Protein AF-A0A0Q5V2E6-F1 (afdb_monomer_lite)

Sequence (110 aa):
MKKNAFAVILLLVSITSFAQKLPADKIVGVWQCEDYKIEVFKSGNTYSAKLLWSKDMFETDGKTPKRDSKNPDSKMKNRPVQGITHITGLVYEDGVYVDGKLYSIQDGNT

Radius of gyration: 23.1 Å; chains: 1; bounding box: 49×22×77 Å

pLDDT: mean 87.88, std 13.9, range [50.41, 98.5]

Foldseek 3Di:
DVVVVVVVVVVVVVPPPPPPQPPPCPQAAWDDDPAFIWGWDDDDQAIWIWTQDGPPQADPVVPHGDFLCQAPDPVRRGDGSHGDGQWDGFHDDPNDTDPIHGQDSVHNHD

Secondary structure (DSSP, 8-state):
-HHHHHHHHHHHHTT-----PPPGGGG-EEEE-SSEEEEEEEETTEEEEEEEEETTSB-TTSSSBPB-TT-SSTTTTTSBSTT-EEEEEEEEETTEEES-EE--TTT---

Structure (mmCIF, N/CA/C/O backbone):
data_AF-A0A0Q5V2E6-F1
#
_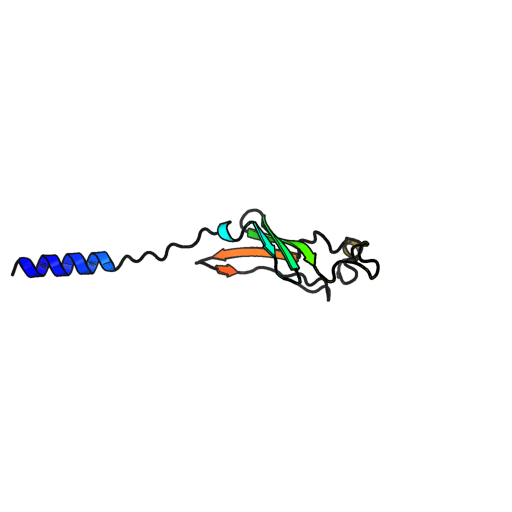entry.id   AF-A0A0Q5V2E6-F1
#
loop_
_atom_site.group_PDB
_atom_site.id
_atom_site.type_symbol
_atom_site.label_atom_id
_atom_site.label_alt_id
_atom_site.label_comp_id
_atom_site.label_asym_id
_atom_site.label_entity_id
_atom_site.label_seq_id
_atom_site.pdbx_PDB_ins_code
_atom_site.Cartn_x
_atom_site.Cartn_y
_atom_site.Cartn_z
_atom_site.occupancy
_atom_site.B_iso_or_equiv
_atom_site.auth_seq_id
_atom_site.auth_comp_id
_atom_site.auth_asym_id
_atom_site.auth_atom_id
_atom_site.pdbx_PDB_model_num
ATOM 1 N N . MET A 1 1 ? -28.034 -12.508 57.341 1.00 50.41 1 MET A N 1
ATOM 2 C CA . MET A 1 1 ? -28.663 -12.353 56.006 1.00 50.41 1 MET A CA 1
ATOM 3 C C . MET A 1 1 ? -28.166 -11.130 55.221 1.00 50.41 1 MET A C 1
ATOM 5 O O . MET A 1 1 ? -28.02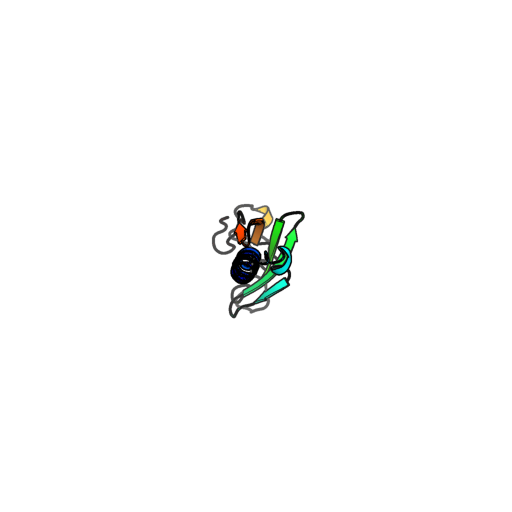9 -11.242 54.016 1.00 50.41 1 MET A O 1
ATOM 9 N N . LYS A 1 2 ? -27.821 -9.992 55.856 1.00 52.06 2 LYS A N 1
ATOM 10 C CA . LYS A 1 2 ? -27.374 -8.765 55.150 1.00 52.06 2 LYS A CA 1
ATOM 11 C C . LYS A 1 2 ? -25.965 -8.829 54.519 1.00 52.06 2 LYS A C 1
ATOM 13 O O . LYS A 1 2 ? -25.725 -8.164 53.522 1.00 52.06 2 LYS A O 1
ATOM 18 N N . LYS A 1 3 ? -25.051 -9.652 55.055 1.00 53.16 3 LYS A N 1
ATOM 19 C CA . LYS A 1 3 ? -23.667 -9.798 54.545 1.00 53.16 3 LYS A CA 1
ATOM 20 C C . LYS A 1 3 ? -23.593 -10.475 53.166 1.00 53.16 3 LYS A C 1
ATOM 22 O O . LYS A 1 3 ? -22.698 -10.177 52.388 1.00 53.16 3 LYS A O 1
ATOM 27 N N . ASN A 1 4 ? -24.572 -11.323 52.842 1.00 56.53 4 ASN A N 1
ATOM 28 C CA . ASN A 1 4 ? -24.595 -12.084 51.589 1.00 56.53 4 ASN A CA 1
ATOM 29 C C . ASN A 1 4 ? -25.075 -11.225 50.406 1.00 56.53 4 ASN A C 1
ATOM 31 O O 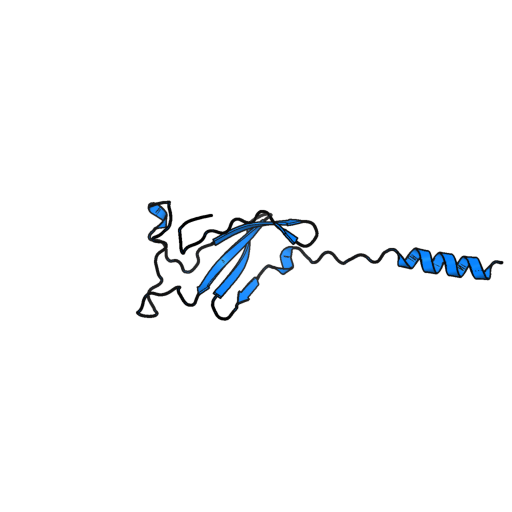. ASN A 1 4 ? -24.677 -11.472 49.275 1.00 56.53 4 ASN A O 1
ATOM 35 N N . ALA A 1 5 ? -25.876 -10.183 50.666 1.00 60.66 5 ALA A N 1
ATOM 36 C CA . ALA A 1 5 ? -26.340 -9.255 49.633 1.00 60.66 5 ALA A CA 1
ATOM 37 C C . ALA A 1 5 ? -25.187 -8.429 49.032 1.00 60.66 5 ALA A C 1
ATOM 39 O O . ALA A 1 5 ? -25.191 -8.132 47.842 1.00 60.66 5 ALA A O 1
ATOM 40 N N . PHE A 1 6 ? -24.166 -8.117 49.837 1.00 61.81 6 PHE A N 1
ATOM 41 C CA . PHE A 1 6 ? -23.006 -7.342 49.394 1.00 61.81 6 PHE A CA 1
ATOM 42 C C . PHE A 1 6 ? -22.118 -8.128 48.414 1.00 61.81 6 PHE A C 1
ATOM 44 O O . PHE A 1 6 ? -21.611 -7.566 47.448 1.00 61.81 6 PHE A O 1
ATOM 51 N N . ALA A 1 7 ? -21.991 -9.444 48.616 1.00 62.62 7 ALA A N 1
ATOM 52 C CA . ALA A 1 7 ? -21.230 -10.326 47.729 1.00 62.62 7 ALA A CA 1
ATOM 53 C C . ALA A 1 7 ? -21.895 -10.492 46.349 1.00 62.62 7 ALA A C 1
ATOM 55 O O . ALA A 1 7 ? -21.204 -10.542 45.336 1.00 62.62 7 ALA A O 1
ATOM 56 N N . VAL A 1 8 ? -23.232 -10.518 46.298 1.00 65.06 8 VAL A N 1
ATOM 57 C CA . VAL A 1 8 ? -23.995 -10.615 45.039 1.00 65.06 8 VAL A CA 1
ATOM 58 C C . VAL A 1 8 ? -23.874 -9.329 44.212 1.00 65.06 8 VAL A C 1
ATOM 60 O O . VAL A 1 8 ? -23.719 -9.395 42.996 1.00 65.06 8 VAL A O 1
ATOM 63 N N . ILE A 1 9 ? -23.867 -8.162 44.865 1.00 65.19 9 ILE A N 1
ATOM 64 C CA . ILE A 1 9 ? -23.678 -6.862 44.199 1.00 65.19 9 ILE A CA 1
ATOM 65 C C . ILE A 1 9 ? -22.262 -6.740 43.614 1.00 65.19 9 ILE A C 1
ATOM 67 O O . ILE A 1 9 ? -22.110 -6.266 42.492 1.00 65.19 9 ILE A O 1
ATOM 71 N N . LEU A 1 10 ? -21.233 -7.220 44.322 1.00 64.31 10 LEU A N 1
ATOM 72 C CA . LEU A 1 10 ? -19.851 -7.198 43.826 1.00 64.31 10 LEU A CA 1
ATOM 73 C C . LEU A 1 10 ? -19.651 -8.115 42.601 1.00 64.31 10 LEU A C 1
ATOM 75 O O . LEU A 1 10 ? -18.910 -7.768 41.680 1.00 64.31 10 LEU A O 1
ATOM 79 N N . LEU A 1 11 ? -20.352 -9.256 42.550 1.00 62.81 11 LEU A N 1
ATOM 80 C CA . LEU A 1 11 ? -20.319 -10.168 41.400 1.00 62.81 11 LEU A CA 1
ATOM 81 C C . LEU A 1 11 ? -20.993 -9.569 40.151 1.00 62.81 11 LEU A C 1
ATOM 83 O O . LEU A 1 11 ? -20.506 -9.761 39.040 1.00 62.81 11 LEU A O 1
ATOM 87 N N . LEU A 1 12 ? -22.079 -8.806 40.323 1.00 61.00 12 LEU A N 1
ATOM 88 C CA . LEU A 1 12 ? -22.824 -8.182 39.219 1.00 61.00 12 LEU A CA 1
ATOM 89 C C . LEU A 1 12 ? -22.045 -7.053 38.521 1.00 61.00 12 LEU A C 1
ATOM 91 O O . LEU A 1 12 ? -22.223 -6.840 37.325 1.00 61.00 12 LEU A O 1
ATOM 95 N N . VAL A 1 13 ? -21.137 -6.374 39.230 1.00 60.59 13 VAL A N 1
ATOM 96 C CA . VAL A 1 13 ? -20.258 -5.332 38.655 1.00 60.59 13 VAL A CA 1
ATOM 97 C C . VAL A 1 13 ? -19.128 -5.934 37.802 1.00 60.59 13 VAL A C 1
ATOM 99 O O . VAL A 1 13 ? -18.557 -5.258 36.952 1.00 60.59 13 VAL A O 1
ATOM 102 N N . SER A 1 14 ? -18.838 -7.230 37.954 1.00 59.88 14 SER A N 1
ATOM 103 C CA . SER A 1 14 ? -17.756 -7.916 37.226 1.00 59.88 14 SER A CA 1
ATOM 104 C C . SER A 1 14 ? -18.104 -8.236 35.761 1.00 59.88 14 SER A C 1
ATOM 106 O O . SER A 1 14 ? -17.225 -8.590 34.977 1.00 59.88 14 SER A O 1
ATOM 108 N N . ILE A 1 15 ? -19.381 -8.121 35.376 1.00 59.59 15 ILE A N 1
ATOM 109 C CA . ILE A 1 15 ? -19.888 -8.563 34.063 1.00 59.59 15 ILE A CA 1
ATOM 110 C C . ILE A 1 15 ? -19.592 -7.528 32.960 1.00 59.59 15 ILE A C 1
ATOM 112 O O . ILE A 1 15 ? -19.638 -7.845 31.775 1.00 59.59 15 ILE A O 1
ATOM 116 N N . THR A 1 16 ? -19.188 -6.305 33.307 1.00 58.09 16 THR A N 1
ATOM 117 C CA . THR A 1 16 ? -18.799 -5.289 32.319 1.00 58.09 16 THR A CA 1
ATOM 118 C C . THR A 1 16 ? -17.302 -5.335 32.025 1.00 58.09 16 THR A C 1
ATOM 120 O O . THR A 1 16 ? -16.590 -4.341 32.166 1.00 58.09 16 THR A O 1
ATOM 123 N N . SER A 1 17 ? -16.800 -6.496 31.607 1.00 58.16 17 SER A N 1
ATOM 124 C CA . SER A 1 17 ? -15.525 -6.545 30.888 1.00 58.16 17 SER A CA 1
ATOM 125 C C . SER A 1 17 ? -15.760 -5.993 29.485 1.00 58.16 17 SER A C 1
ATOM 127 O O . SER A 1 17 ? -16.044 -6.725 28.542 1.00 58.16 17 SER A O 1
ATOM 129 N N . PHE A 1 18 ? -15.699 -4.667 29.356 1.00 61.22 18 PHE A N 1
ATOM 130 C CA . PHE A 1 18 ? -15.626 -4.011 28.060 1.00 61.22 18 PHE A CA 1
ATOM 131 C C . PHE A 1 18 ? -14.315 -4.444 27.406 1.00 61.22 18 PHE A C 1
ATOM 133 O O . PHE A 1 18 ? -13.243 -3.963 27.774 1.00 61.22 18 PHE A O 1
ATOM 140 N N . ALA A 1 19 ? -14.386 -5.357 26.437 1.00 63.56 19 ALA A N 1
ATOM 141 C CA . ALA A 1 19 ? -13.313 -5.495 25.468 1.00 63.56 19 ALA A CA 1
ATOM 142 C C . ALA A 1 19 ? -13.127 -4.108 24.842 1.00 63.56 19 ALA A C 1
ATOM 144 O O . ALA A 1 19 ? -14.022 -3.607 24.158 1.00 63.56 19 ALA A O 1
ATOM 145 N N . GLN A 1 20 ? -12.021 -3.436 25.162 1.00 65.44 20 GLN A N 1
ATOM 146 C CA . GLN A 1 20 ? -11.714 -2.135 24.586 1.00 65.44 20 GLN A CA 1
ATOM 147 C C . GLN A 1 20 ? -11.596 -2.346 23.078 1.00 65.44 20 GLN A C 1
ATOM 149 O O . GLN A 1 20 ? -10.610 -2.923 22.615 1.00 65.44 20 GLN A O 1
ATOM 154 N N . LYS A 1 21 ? -12.624 -1.938 22.316 1.00 65.31 21 LYS A N 1
ATOM 155 C CA . LYS A 1 21 ? -12.548 -1.923 20.854 1.00 65.31 21 LYS A CA 1
ATOM 156 C C . LYS A 1 21 ? -11.288 -1.134 20.512 1.00 65.31 21 LYS A C 1
ATOM 158 O O . LYS A 1 21 ? -11.138 0.012 20.941 1.00 65.31 21 LYS A O 1
ATOM 163 N N . LEU A 1 22 ? -10.345 -1.786 19.834 1.00 71.19 22 LEU A N 1
ATOM 164 C CA . LEU A 1 22 ? -9.115 -1.126 19.424 1.00 71.19 22 LEU A CA 1
ATOM 165 C C . LEU A 1 22 ? -9.491 0.096 18.568 1.00 71.19 22 LEU A C 1
ATOM 167 O O . LEU A 1 22 ? -10.449 0.028 17.801 1.00 71.19 22 LEU A O 1
ATOM 171 N N . PRO A 1 23 ? -8.793 1.233 18.685 1.00 86.19 23 PRO A N 1
ATOM 172 C CA . PRO A 1 23 ? -9.074 2.365 17.814 1.00 86.19 23 PRO A CA 1
ATOM 173 C C . PRO A 1 23 ? -8.894 1.960 16.345 1.00 86.19 23 PRO A C 1
ATOM 175 O O . PRO A 1 23 ? -7.854 1.406 15.990 1.00 86.19 23 PRO A O 1
ATOM 178 N N . ALA A 1 24 ? -9.875 2.271 15.494 1.00 89.81 24 ALA A N 1
ATOM 179 C CA . ALA A 1 24 ? -9.844 1.969 14.059 1.00 89.81 24 ALA A CA 1
ATOM 180 C C . ALA A 1 24 ? -8.577 2.508 13.368 1.00 89.81 24 ALA A C 1
ATOM 182 O O . ALA A 1 24 ? -8.015 1.884 12.474 1.00 89.81 24 ALA A O 1
ATOM 183 N N . ASP A 1 25 ? -8.070 3.651 13.832 1.00 95.31 25 ASP A N 1
ATOM 184 C CA . ASP A 1 25 ? -6.884 4.292 13.265 1.00 95.31 25 ASP A CA 1
ATOM 185 C C . ASP A 1 25 ? -5.562 3.625 13.701 1.00 95.31 25 ASP A C 1
ATOM 187 O O . ASP A 1 25 ? -4.498 4.026 13.243 1.00 95.31 25 ASP A O 1
ATOM 191 N N . LYS A 1 26 ? -5.592 2.569 14.530 1.00 92.69 26 LYS A N 1
ATOM 192 C CA . LYS A 1 26 ? -4.379 1.865 14.988 1.00 92.69 26 LYS A CA 1
ATOM 193 C C . LYS A 1 26 ? -3.595 1.195 13.851 1.00 92.69 26 LYS A C 1
ATOM 195 O O . LYS A 1 26 ? -2.396 0.983 13.999 1.00 92.69 26 LYS A O 1
ATOM 200 N N . ILE A 1 27 ? -4.243 0.860 12.731 1.00 95.19 27 ILE A N 1
ATOM 201 C CA . ILE A 1 27 ? -3.561 0.301 11.552 1.00 95.19 27 ILE A CA 1
ATOM 202 C C . ILE A 1 27 ? -2.775 1.355 10.757 1.00 95.19 27 ILE A C 1
ATOM 204 O O . ILE A 1 27 ? -1.917 0.991 9.958 1.00 95.19 27 ILE A O 1
ATOM 208 N N . VAL A 1 28 ? -3.055 2.650 10.947 1.00 97.75 28 VAL A N 1
ATOM 209 C CA . VAL A 1 28 ? -2.412 3.729 10.186 1.00 97.75 28 VAL A CA 1
ATOM 210 C C . VAL A 1 28 ? -0.931 3.801 10.541 1.00 97.75 28 VAL A C 1
ATOM 212 O O . VAL A 1 28 ? -0.560 3.875 11.711 1.00 97.75 28 VAL A O 1
ATOM 215 N N . GLY A 1 29 ? -0.081 3.811 9.519 1.00 98.12 29 GLY A N 1
ATOM 216 C CA . GLY A 1 29 ? 1.364 3.865 9.687 1.00 98.12 29 GLY A CA 1
ATOM 217 C C . GLY A 1 29 ? 2.114 3.025 8.665 1.00 98.12 29 GLY A C 1
ATOM 218 O O . GLY A 1 29 ? 1.551 2.505 7.701 1.00 98.12 29 GLY A O 1
ATOM 219 N N . VAL A 1 30 ? 3.420 2.912 8.884 1.00 98.44 30 VAL A N 1
ATOM 220 C CA . VAL A 1 30 ? 4.318 2.139 8.028 1.00 98.44 30 VAL A CA 1
ATOM 221 C C . VAL A 1 30 ? 4.487 0.739 8.602 1.00 98.44 30 VAL A C 1
ATOM 223 O O . VAL A 1 30 ? 4.899 0.579 9.748 1.00 98.44 30 VAL A O 1
ATOM 226 N N . TRP A 1 31 ? 4.216 -0.261 7.771 1.00 97.81 31 TRP A N 1
ATOM 227 C CA . TRP A 1 31 ? 4.384 -1.675 8.082 1.00 97.81 31 TRP A CA 1
ATOM 228 C C . TRP A 1 31 ? 5.495 -2.250 7.214 1.00 97.81 31 TRP A C 1
ATOM 230 O O . TRP A 1 31 ? 5.586 -1.938 6.026 1.00 97.81 31 TRP A O 1
ATOM 240 N N . GLN A 1 32 ? 6.355 -3.073 7.807 1.00 97.50 32 GLN A N 1
ATOM 241 C CA . GLN A 1 32 ? 7.513 -3.635 7.123 1.00 97.50 32 GLN A CA 1
ATOM 242 C C . GLN A 1 32 ? 7.749 -5.084 7.555 1.00 97.50 32 GLN A C 1
ATOM 244 O O . GLN A 1 32 ? 7.709 -5.396 8.743 1.00 97.50 32 GLN A O 1
ATOM 249 N N . CYS A 1 33 ? 8.040 -5.939 6.581 1.00 96.06 33 CYS A N 1
ATOM 250 C CA . CYS A 1 33 ? 8.643 -7.255 6.760 1.00 96.06 33 CYS A CA 1
ATOM 251 C C . CYS A 1 33 ? 9.915 -7.350 5.896 1.00 96.06 33 CYS A C 1
ATOM 253 O O . CYS A 1 33 ? 10.380 -6.341 5.364 1.00 96.06 33 CYS A O 1
ATOM 255 N N . GLU A 1 34 ? 10.501 -8.541 5.773 1.00 96.06 34 GLU A N 1
ATOM 256 C CA . GLU A 1 34 ? 11.708 -8.757 4.962 1.00 96.06 34 GLU A CA 1
ATOM 257 C C . GLU A 1 34 ? 11.489 -8.426 3.477 1.00 96.06 34 GLU A C 1
ATOM 259 O O . GLU A 1 34 ? 12.350 -7.820 2.842 1.00 96.06 34 GLU A O 1
ATOM 264 N N . ASP A 1 35 ? 10.314 -8.760 2.941 1.00 93.56 35 ASP A N 1
ATOM 265 C CA . ASP A 1 35 ? 10.048 -8.669 1.504 1.00 93.56 35 ASP A CA 1
ATOM 266 C C . ASP A 1 35 ? 9.266 -7.416 1.091 1.00 93.56 35 ASP A C 1
ATOM 268 O O . ASP A 1 35 ? 9.273 -7.054 -0.089 1.00 93.56 35 ASP A O 1
ATOM 272 N N . TYR A 1 36 ? 8.592 -6.746 2.034 1.00 94.25 36 TYR A N 1
ATOM 273 C CA . TYR A 1 36 ? 7.658 -5.657 1.745 1.00 94.25 36 TYR A CA 1
ATOM 274 C C . TYR A 1 36 ? 7.704 -4.532 2.774 1.00 94.25 36 TYR A C 1
ATOM 276 O O . TYR A 1 36 ? 7.854 -4.747 3.976 1.00 94.25 36 TYR A O 1
ATOM 284 N N . LYS A 1 37 ? 7.463 -3.316 2.284 1.00 97.31 37 LYS A N 1
ATOM 285 C CA . LYS A 1 37 ? 7.183 -2.128 3.083 1.00 97.31 37 LYS A CA 1
ATOM 286 C C . LYS A 1 37 ? 5.971 -1.412 2.508 1.00 97.31 37 LYS A C 1
ATOM 288 O O . LYS A 1 37 ? 5.988 -1.015 1.342 1.00 97.31 37 LYS A O 1
ATOM 293 N N . ILE A 1 38 ? 4.948 -1.212 3.326 1.00 97.56 38 ILE A N 1
ATOM 294 C CA . ILE A 1 38 ? 3.719 -0.514 2.948 1.00 97.56 38 ILE A CA 1
ATOM 295 C C . ILE A 1 38 ? 3.432 0.625 3.921 1.00 97.56 38 ILE A C 1
ATOM 297 O O . ILE A 1 38 ? 3.880 0.614 5.065 1.00 97.56 38 ILE A O 1
ATOM 301 N N . GLU A 1 39 ? 2.657 1.600 3.474 1.00 98.50 39 GLU A N 1
ATOM 302 C CA . GLU A 1 39 ? 2.069 2.613 4.344 1.00 98.50 39 GLU A CA 1
ATOM 303 C C . GLU A 1 39 ? 0.556 2.512 4.254 1.00 98.50 39 GLU A C 1
ATOM 305 O O . GLU A 1 39 ? -0.005 2.663 3.168 1.00 98.50 39 GLU A O 1
ATOM 310 N N . VAL A 1 40 ? -0.082 2.260 5.393 1.00 98.50 40 VAL A N 1
ATOM 311 C CA . VAL A 1 40 ? -1.533 2.281 5.543 1.00 98.50 40 VAL A CA 1
ATOM 312 C C . VAL A 1 40 ? -1.952 3.685 5.956 1.00 98.50 40 VAL A C 1
ATOM 314 O O . VAL A 1 40 ? -1.421 4.243 6.917 1.00 98.50 40 VAL A O 1
ATOM 317 N N . PHE A 1 41 ? -2.913 4.253 5.238 1.00 98.31 41 PHE A N 1
ATOM 318 C CA . PHE A 1 41 ? -3.386 5.616 5.434 1.00 98.31 41 PHE A CA 1
ATOM 319 C C . PHE A 1 41 ? -4.908 5.702 5.313 1.00 98.31 41 PHE A C 1
ATOM 321 O O . PHE A 1 41 ? -5.567 4.872 4.679 1.00 98.31 41 PHE A O 1
ATOM 328 N N . LYS A 1 42 ? -5.473 6.742 5.927 1.00 97.56 42 LYS A N 1
ATOM 329 C CA . LYS A 1 42 ? -6.911 7.005 5.897 1.00 97.56 42 LYS A CA 1
ATOM 330 C C . LYS A 1 42 ? -7.321 7.560 4.534 1.00 97.56 42 LYS A C 1
ATOM 332 O O . LYS A 1 42 ? -6.708 8.491 4.022 1.00 97.56 42 LYS A O 1
ATOM 337 N N . SER A 1 43 ? -8.362 6.978 3.954 1.00 96.94 43 SER A N 1
ATOM 338 C CA . SER A 1 43 ? -8.942 7.327 2.655 1.00 96.94 43 SER A CA 1
ATOM 339 C C . SER A 1 43 ? -10.429 7.629 2.849 1.00 96.94 43 SER A C 1
ATOM 341 O O . SER A 1 43 ? -11.295 6.778 2.632 1.00 96.94 43 SER A O 1
ATOM 343 N N . GLY A 1 44 ? -10.729 8.831 3.349 1.00 95.38 44 GLY A N 1
ATOM 344 C CA . GLY A 1 44 ? -12.079 9.193 3.791 1.00 95.38 44 GLY A CA 1
ATOM 345 C C . GLY A 1 44 ? -12.518 8.350 4.993 1.00 95.38 44 GLY A C 1
ATOM 346 O O . GLY A 1 44 ? -11.885 8.401 6.046 1.00 95.38 44 GLY A O 1
ATOM 347 N N . ASN A 1 45 ? -13.578 7.557 4.814 1.00 94.62 45 ASN A N 1
ATOM 348 C CA . ASN A 1 45 ? -14.112 6.641 5.834 1.00 94.62 45 ASN A CA 1
ATOM 349 C C . ASN A 1 45 ? -13.509 5.226 5.769 1.00 94.62 45 ASN A C 1
ATOM 351 O O . ASN A 1 45 ? -13.909 4.357 6.535 1.00 94.62 45 ASN A O 1
ATOM 355 N N . THR A 1 46 ? -12.572 4.989 4.852 1.00 97.75 46 THR A N 1
ATOM 356 C CA . THR A 1 46 ? -11.911 3.690 4.657 1.00 97.75 46 THR A CA 1
ATOM 357 C C . THR A 1 46 ? -10.405 3.812 4.871 1.00 97.75 46 THR A C 1
ATOM 359 O O . THR A 1 46 ? -9.877 4.913 5.062 1.00 97.75 46 THR A O 1
ATOM 362 N N . TYR A 1 47 ? -9.699 2.689 4.801 1.00 98.31 47 TYR A N 1
ATOM 363 C CA . TYR A 1 47 ? -8.243 2.622 4.818 1.00 98.31 47 TYR A CA 1
ATOM 364 C C . TYR A 1 47 ? -7.720 2.067 3.490 1.00 98.31 47 TYR A C 1
ATOM 366 O O . TYR A 1 47 ? -8.334 1.205 2.857 1.00 98.31 47 TYR A O 1
ATOM 374 N N . SER A 1 48 ? -6.560 2.567 3.079 1.00 98.50 48 SER A N 1
ATOM 375 C CA . SER A 1 48 ? -5.838 2.105 1.893 1.00 98.50 48 SER A CA 1
ATOM 376 C C . SER A 1 48 ? -4.370 1.897 2.236 1.00 98.50 48 SER A C 1
ATOM 378 O O . SER A 1 48 ? -3.872 2.495 3.190 1.00 98.50 48 SER A O 1
ATOM 380 N N . ALA A 1 49 ? -3.662 1.084 1.453 1.00 98.06 49 ALA A N 1
ATOM 381 C CA . ALA A 1 49 ? -2.226 0.894 1.608 1.00 98.06 49 ALA A CA 1
ATOM 382 C C . ALA A 1 49 ? -1.477 1.130 0.299 1.00 98.06 49 ALA A C 1
ATOM 384 O O . ALA A 1 49 ? -1.873 0.625 -0.757 1.00 98.06 49 ALA A O 1
ATOM 385 N N . LYS A 1 50 ? -0.377 1.883 0.380 1.00 97.25 50 LYS A N 1
ATOM 386 C CA . LYS A 1 50 ? 0.566 2.079 -0.727 1.00 97.25 50 LYS A CA 1
ATOM 387 C C . LYS A 1 50 ? 1.836 1.270 -0.517 1.00 97.25 50 LYS A C 1
ATOM 389 O O . LYS A 1 50 ? 2.370 1.215 0.591 1.00 97.25 50 LYS A O 1
ATOM 394 N N . LEU A 1 51 ? 2.340 0.691 -1.599 1.00 96.19 51 LEU A N 1
ATOM 395 C CA . LEU A 1 51 ? 3.592 -0.047 -1.619 1.00 96.19 51 LEU A CA 1
ATOM 396 C C . LEU A 1 51 ? 4.776 0.928 -1.630 1.00 96.19 51 LEU A C 1
ATOM 398 O O . LEU A 1 51 ? 5.023 1.600 -2.627 1.00 96.19 51 LEU A O 1
ATOM 402 N N . LEU A 1 52 ? 5.522 1.007 -0.529 1.00 96.31 52 LEU A N 1
ATOM 403 C CA . LEU A 1 52 ? 6.712 1.856 -0.423 1.00 96.31 52 LEU A CA 1
ATOM 404 C C . LEU A 1 52 ? 7.959 1.178 -0.992 1.00 96.31 52 LEU A C 1
ATOM 406 O O . LEU A 1 52 ? 8.784 1.844 -1.615 1.00 96.31 52 LEU A O 1
ATOM 410 N N . TRP A 1 53 ? 8.103 -0.125 -0.748 1.00 95.25 53 TRP A N 1
ATOM 411 C CA . TRP A 1 53 ? 9.235 -0.930 -1.200 1.00 95.25 53 TRP A CA 1
ATOM 412 C C . TRP A 1 53 ? 8.860 -2.418 -1.249 1.00 95.25 53 TRP A C 1
ATOM 414 O O . TRP A 1 53 ? 8.054 -2.878 -0.439 1.00 95.25 53 TRP A O 1
ATOM 424 N N . SER A 1 54 ? 9.458 -3.171 -2.171 1.00 93.44 54 SER A N 1
ATOM 425 C CA . SER A 1 54 ? 9.497 -4.634 -2.118 1.00 93.44 54 SER A CA 1
ATOM 426 C C . SER A 1 54 ? 10.790 -5.163 -2.725 1.00 93.44 54 SER A C 1
ATOM 428 O O . SER A 1 54 ? 11.433 -4.484 -3.531 1.00 93.44 54 SER A O 1
ATOM 430 N N . LYS A 1 55 ? 11.147 -6.396 -2.369 1.00 91.50 55 LYS A N 1
ATOM 431 C CA . LYS A 1 55 ? 12.342 -7.079 -2.883 1.00 91.50 55 LYS A CA 1
ATOM 432 C C . LYS A 1 55 ? 12.364 -7.179 -4.412 1.00 91.50 55 LYS A C 1
ATOM 434 O O . LYS A 1 55 ? 13.413 -7.023 -5.026 1.00 91.50 55 LYS A O 1
ATOM 439 N N . ASP A 1 56 ? 11.190 -7.342 -5.019 1.00 87.88 56 ASP A N 1
ATOM 440 C CA . ASP A 1 56 ? 11.014 -7.470 -6.469 1.00 87.88 56 ASP A CA 1
ATOM 441 C C . ASP A 1 56 ? 10.613 -6.161 -7.163 1.00 87.88 56 ASP A C 1
ATOM 443 O O . ASP A 1 56 ? 10.179 -6.191 -8.315 1.00 87.88 56 ASP A O 1
ATOM 447 N N . MET A 1 57 ? 10.720 -5.011 -6.493 1.00 91.44 57 MET A N 1
ATOM 448 C CA . MET A 1 57 ? 10.243 -3.724 -7.016 1.00 91.44 57 MET A CA 1
ATOM 449 C C . MET A 1 57 ? 11.092 -3.160 -8.160 1.00 91.44 57 MET A C 1
ATOM 451 O O . MET A 1 57 ? 10.569 -2.409 -8.983 1.00 91.44 57 MET A O 1
ATOM 455 N N . PHE A 1 58 ? 12.382 -3.485 -8.205 1.00 93.44 58 PHE A N 1
ATOM 456 C CA . PHE A 1 58 ? 13.334 -2.917 -9.160 1.00 93.44 58 PHE A CA 1
ATOM 457 C C . PHE A 1 58 ? 13.708 -3.918 -10.252 1.00 93.44 58 PHE A C 1
ATOM 459 O O . PHE A 1 58 ? 13.639 -5.132 -10.049 1.00 93.44 58 PHE A O 1
ATOM 466 N N . GLU A 1 59 ? 14.095 -3.400 -11.415 1.00 94.00 59 GLU A N 1
ATOM 467 C CA . GLU A 1 59 ? 14.716 -4.171 -12.489 1.00 94.00 59 GLU A CA 1
ATOM 468 C C . GLU A 1 59 ? 16.038 -4.803 -12.018 1.00 94.00 59 GLU A C 1
ATOM 470 O O . GLU A 1 59 ? 16.524 -4.556 -10.912 1.00 94.00 59 GLU A O 1
ATOM 475 N N . THR A 1 60 ? 16.666 -5.613 -12.872 1.00 92.81 60 THR A N 1
ATOM 476 C CA . THR A 1 60 ? 17.932 -6.302 -12.554 1.00 92.81 60 THR A CA 1
ATOM 477 C C . THR A 1 60 ? 19.083 -5.359 -12.184 1.00 92.81 60 THR A C 1
ATOM 479 O O . THR A 1 60 ? 20.078 -5.803 -11.621 1.00 92.81 60 THR A O 1
ATOM 482 N N . ASP A 1 61 ? 18.965 -4.067 -12.502 1.00 92.69 61 ASP A N 1
ATOM 483 C CA . ASP A 1 61 ? 19.924 -3.024 -12.128 1.00 92.69 61 ASP A CA 1
ATOM 484 C C . ASP A 1 61 ? 19.808 -2.560 -10.661 1.00 92.69 61 ASP A C 1
ATOM 486 O O . ASP A 1 61 ? 20.662 -1.806 -10.186 1.00 92.69 61 ASP A O 1
ATOM 490 N N . GLY A 1 62 ? 18.757 -2.983 -9.948 1.00 90.19 62 GLY A N 1
ATOM 491 C CA . GLY A 1 62 ? 18.474 -2.614 -8.561 1.00 90.19 62 GLY A CA 1
ATOM 492 C C . GLY A 1 62 ? 18.108 -1.141 -8.345 1.00 90.19 62 GLY A C 1
ATOM 493 O O . GLY A 1 62 ? 18.088 -0.691 -7.200 1.00 90.19 62 GLY A O 1
ATOM 494 N N . LYS A 1 63 ? 17.858 -0.372 -9.413 1.00 90.69 63 LYS A N 1
ATOM 495 C CA . LYS A 1 63 ? 17.631 1.084 -9.357 1.00 90.69 63 LYS A CA 1
ATOM 496 C C . LYS A 1 63 ? 16.388 1.526 -10.108 1.00 90.69 63 LYS A C 1
ATOM 498 O O . LYS A 1 63 ? 15.697 2.431 -9.647 1.00 90.69 63 LYS A O 1
ATOM 503 N N . THR A 1 64 ? 16.106 0.920 -11.255 1.00 92.88 64 THR A N 1
ATOM 504 C CA . THR A 1 64 ? 14.961 1.277 -12.090 1.00 92.88 64 THR A CA 1
ATOM 505 C C . THR A 1 64 ? 13.712 0.602 -11.531 1.00 92.88 64 THR A C 1
ATOM 507 O O . THR A 1 64 ? 13.685 -0.625 -11.461 1.00 92.88 64 THR A O 1
ATOM 510 N N . PRO A 1 65 ? 12.671 1.340 -11.102 1.00 92.56 65 PRO A N 1
ATOM 511 C CA . PRO A 1 65 ? 11.435 0.714 -10.649 1.00 92.56 65 PRO A CA 1
ATOM 512 C C . PRO A 1 65 ? 10.764 -0.032 -11.803 1.00 92.56 65 PRO A C 1
ATOM 514 O O . PRO A 1 65 ? 10.601 0.527 -12.893 1.00 92.56 65 PRO A O 1
ATOM 517 N N . LYS A 1 66 ? 10.313 -1.261 -11.547 1.00 94.94 66 LYS A N 1
ATOM 518 C CA . LYS A 1 66 ? 9.482 -2.006 -12.493 1.00 94.94 66 LYS A CA 1
ATOM 519 C C . LYS A 1 66 ? 8.213 -1.224 -12.799 1.00 94.94 66 LYS A C 1
ATOM 521 O O . LYS A 1 66 ? 7.685 -0.485 -11.960 1.00 94.94 66 LYS A O 1
ATOM 526 N N . ARG A 1 67 ? 7.698 -1.419 -14.008 1.00 94.88 67 ARG A N 1
ATOM 52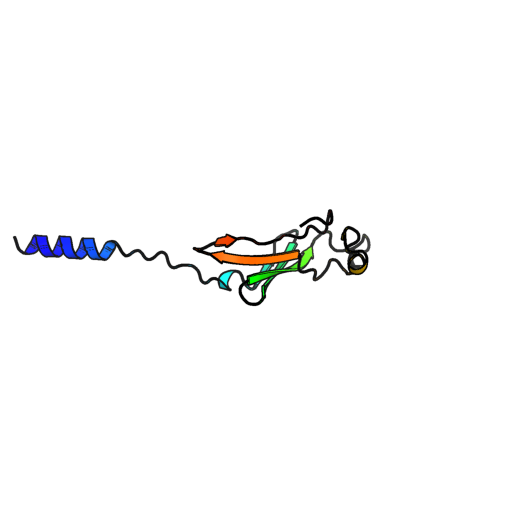7 C CA . ARG A 1 67 ? 6.405 -0.876 -14.438 1.00 94.88 67 ARG A CA 1
ATOM 528 C C . ARG A 1 67 ? 5.269 -1.832 -14.108 1.00 94.88 67 ARG A C 1
ATOM 530 O O . ARG A 1 67 ? 5.457 -3.047 -14.091 1.00 94.88 67 ARG A O 1
ATOM 537 N N . ASP A 1 68 ? 4.073 -1.281 -13.952 1.00 95.00 68 ASP A N 1
ATOM 538 C CA . ASP A 1 68 ? 2.824 -2.023 -13.755 1.00 95.00 68 ASP A CA 1
ATOM 539 C C . ASP A 1 68 ? 2.329 -2.714 -15.045 1.00 95.00 68 ASP A C 1
ATOM 541 O O . ASP A 1 68 ? 1.188 -2.574 -15.474 1.00 95.00 68 ASP A O 1
ATOM 545 N N . SER A 1 69 ? 3.214 -3.443 -15.724 1.00 94.62 69 SER A N 1
ATOM 546 C CA . SER A 1 69 ? 3.001 -3.973 -17.078 1.00 94.62 69 SER A CA 1
ATOM 547 C C . SER A 1 69 ? 1.806 -4.929 -17.211 1.00 94.62 69 SER A C 1
ATOM 549 O O . SER A 1 69 ? 1.280 -5.107 -18.315 1.00 94.62 69 SER A O 1
ATOM 551 N N . LYS A 1 70 ? 1.371 -5.528 -16.096 1.00 94.75 70 LYS A N 1
ATOM 552 C CA . LYS A 1 70 ? 0.241 -6.461 -16.008 1.00 94.75 70 LYS A CA 1
ATOM 553 C C . LYS A 1 70 ? -1.104 -5.775 -15.791 1.00 94.75 70 LYS A C 1
ATOM 555 O O . LYS A 1 70 ? -2.123 -6.450 -15.870 1.00 94.75 70 LYS A O 1
ATOM 560 N N . ASN A 1 71 ? -1.128 -4.455 -15.598 1.00 95.94 71 ASN A N 1
ATOM 561 C CA . ASN A 1 71 ? -2.372 -3.734 -15.377 1.00 95.94 71 ASN A CA 1
ATOM 562 C C . ASN A 1 71 ? -3.349 -3.922 -16.555 1.00 95.94 71 ASN A C 1
ATOM 564 O O . ASN A 1 71 ? -2.947 -3.717 -17.706 1.00 95.94 71 ASN A O 1
ATOM 568 N N . PRO A 1 72 ? -4.621 -4.280 -16.318 1.00 95.06 72 PRO A N 1
ATOM 569 C CA . PRO A 1 72 ? -5.607 -4.406 -17.388 1.00 95.06 72 PRO A CA 1
ATOM 570 C C . PRO A 1 72 ? -5.894 -3.067 -18.087 1.00 95.06 72 PRO A C 1
ATOM 572 O O . PRO A 1 72 ? -6.163 -3.054 -19.290 1.00 95.06 72 PRO A O 1
ATOM 575 N N . ASP A 1 73 ? -5.774 -1.937 -17.382 1.00 94.88 73 ASP A N 1
ATOM 576 C CA . ASP A 1 73 ? -5.879 -0.604 -17.975 1.00 94.88 73 ASP A CA 1
ATOM 577 C C . ASP A 1 73 ? -4.566 -0.220 -18.676 1.00 94.88 73 ASP A C 1
ATOM 579 O O . ASP A 1 73 ? -3.520 -0.007 -18.054 1.00 94.88 73 ASP A O 1
ATOM 583 N N . SER A 1 74 ? -4.630 -0.069 -20.001 1.00 94.25 74 SER A N 1
ATOM 584 C CA . SER A 1 74 ? -3.492 0.309 -20.842 1.00 94.25 74 SER A CA 1
ATOM 585 C C . S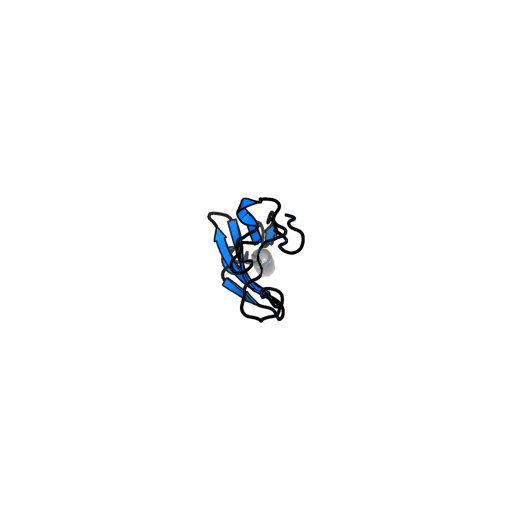ER A 1 74 ? -2.852 1.640 -20.444 1.00 94.25 74 SER A C 1
ATOM 587 O O . SER A 1 74 ? -1.643 1.804 -20.619 1.00 94.25 74 SER A O 1
ATOM 589 N N . LYS A 1 75 ? -3.619 2.571 -19.865 1.00 95.19 75 LYS A N 1
ATOM 590 C CA . LYS A 1 75 ? -3.110 3.866 -19.393 1.00 95.19 75 LYS A CA 1
ATOM 591 C C . LYS A 1 75 ? -2.274 3.724 -18.126 1.00 95.19 75 LYS A C 1
ATOM 593 O O . LYS A 1 75 ? -1.379 4.533 -17.892 1.00 95.19 75 LYS A O 1
ATOM 598 N N . MET A 1 76 ? -2.541 2.696 -17.324 1.00 94.19 76 MET A N 1
ATOM 599 C CA . MET A 1 76 ? -1.855 2.452 -16.056 1.00 94.19 76 MET A CA 1
ATOM 600 C C . MET A 1 76 ? -0.599 1.589 -16.217 1.00 94.19 76 MET A C 1
ATOM 602 O O . MET A 1 76 ? 0.277 1.656 -15.361 1.00 94.19 76 MET A O 1
ATOM 606 N N . LYS A 1 77 ? -0.438 0.865 -17.335 1.00 95.12 77 LYS A N 1
ATOM 607 C CA . LYS A 1 77 ? 0.692 -0.061 -17.567 1.00 95.12 77 LYS A CA 1
ATOM 608 C C . LYS A 1 77 ? 2.092 0.544 -17.443 1.00 95.12 77 LYS A C 1
ATOM 610 O O . LYS A 1 77 ? 3.058 -0.177 -17.210 1.00 95.12 77 LYS A O 1
ATOM 615 N N . ASN A 1 78 ? 2.221 1.856 -17.639 1.00 93.50 78 ASN A N 1
ATOM 616 C CA . ASN A 1 78 ? 3.512 2.549 -17.630 1.00 93.50 78 ASN A CA 1
ATOM 617 C C . ASN A 1 78 ? 3.868 3.195 -16.288 1.00 93.50 78 ASN A C 1
ATOM 619 O O . ASN A 1 78 ? 4.966 3.739 -16.163 1.00 93.50 78 ASN A O 1
ATOM 623 N N . ARG A 1 79 ? 2.973 3.156 -15.295 1.00 94.50 79 ARG A N 1
ATOM 624 C CA . ARG A 1 79 ? 3.269 3.715 -13.973 1.00 94.50 79 ARG A CA 1
ATOM 625 C C . ARG A 1 79 ? 4.294 2.838 -13.237 1.00 94.50 79 ARG A C 1
ATOM 627 O O . ARG A 1 79 ? 4.305 1.620 -13.448 1.00 94.50 79 ARG A O 1
ATOM 634 N N . PRO A 1 80 ? 5.149 3.423 -12.385 1.00 94.31 80 PRO A N 1
ATOM 635 C CA . PRO A 1 80 ? 6.046 2.645 -11.541 1.00 94.31 80 PRO A CA 1
ATOM 636 C C . PRO A 1 80 ? 5.245 1.816 -10.532 1.00 94.31 80 PRO A C 1
ATOM 638 O O . PRO A 1 80 ? 4.214 2.261 -10.034 1.00 94.31 80 PRO A O 1
ATOM 641 N N . VAL A 1 81 ? 5.747 0.624 -10.208 1.00 93.56 81 VAL A N 1
ATOM 642 C CA . VAL A 1 81 ? 5.201 -0.232 -9.142 1.00 93.56 81 VAL A CA 1
ATOM 643 C C . VAL A 1 81 ? 5.374 0.412 -7.767 1.00 93.56 81 VAL A C 1
ATOM 645 O O . VAL A 1 81 ? 4.516 0.294 -6.889 1.00 93.56 81 VAL A O 1
ATOM 648 N N . GLN A 1 82 ? 6.478 1.133 -7.587 1.00 94.06 82 GLN A N 1
ATOM 649 C CA . GLN A 1 82 ? 6.726 1.917 -6.389 1.00 94.06 82 GLN A CA 1
ATOM 650 C C . GLN A 1 82 ? 5.651 2.993 -6.206 1.00 94.06 82 GLN A C 1
ATOM 652 O O . GLN A 1 82 ? 5.395 3.797 -7.099 1.00 94.06 82 GLN A O 1
ATOM 657 N N . GLY A 1 83 ? 5.051 3.027 -5.018 1.00 93.88 83 GLY A N 1
ATOM 658 C CA . GLY A 1 83 ? 4.029 3.997 -4.642 1.00 93.88 83 GLY A CA 1
ATOM 659 C C . GLY A 1 83 ? 2.605 3.613 -5.039 1.00 93.88 83 GLY A C 1
ATOM 660 O O . GLY A 1 83 ? 1.685 4.357 -4.701 1.00 93.88 83 GLY A O 1
ATOM 661 N N . ILE A 1 84 ? 2.384 2.471 -5.704 1.00 95.06 84 ILE A N 1
ATOM 662 C CA . ILE A 1 84 ? 1.028 2.023 -6.042 1.00 95.06 84 ILE A CA 1
ATOM 663 C C . ILE A 1 84 ? 0.217 1.803 -4.766 1.00 95.06 84 ILE A C 1
ATOM 665 O O . ILE A 1 84 ? 0.621 1.057 -3.872 1.00 95.06 84 ILE A O 1
ATOM 669 N N . THR A 1 85 ? -0.968 2.408 -4.715 1.00 96.56 85 THR A N 1
ATOM 670 C CA . THR A 1 85 ? -2.016 2.030 -3.767 1.00 96.56 85 THR A CA 1
ATOM 671 C C . THR A 1 85 ? -2.643 0.723 -4.233 1.00 96.56 85 THR A C 1
ATOM 673 O O . THR A 1 85 ? -3.456 0.716 -5.154 1.00 96.56 85 THR A O 1
ATOM 676 N N . HIS A 1 86 ? -2.206 -0.383 -3.635 1.00 94.75 86 HIS A N 1
ATOM 677 C CA . HIS A 1 86 ? -2.631 -1.729 -4.021 1.00 94.75 86 HIS A CA 1
ATOM 678 C C . HIS A 1 86 ? -3.673 -2.336 -3.082 1.00 94.75 86 HIS A C 1
ATOM 680 O O . HIS A 1 86 ? -4.284 -3.330 -3.435 1.00 94.75 86 HIS A O 1
ATOM 686 N N . ILE A 1 87 ? -3.922 -1.728 -1.920 1.00 97.31 87 ILE A N 1
ATOM 687 C CA . ILE A 1 87 ? -5.021 -2.100 -1.027 1.00 97.31 87 ILE A CA 1
ATOM 688 C C . ILE A 1 87 ? -5.924 -0.886 -0.902 1.00 97.31 87 ILE A C 1
ATOM 690 O O . ILE A 1 87 ? -5.434 0.208 -0.616 1.00 97.31 87 ILE A O 1
ATOM 694 N N . THR A 1 88 ? -7.221 -1.063 -1.118 1.00 97.94 88 THR A N 1
ATOM 695 C CA . THR A 1 88 ? -8.207 0.025 -1.064 1.00 97.94 88 THR A CA 1
ATOM 696 C C . THR A 1 88 ? -9.491 -0.433 -0.397 1.00 97.94 88 THR A C 1
ATOM 698 O O . THR A 1 88 ? -9.821 -1.614 -0.448 1.00 97.94 88 THR A O 1
ATOM 701 N N . GLY A 1 89 ? -10.234 0.502 0.195 1.00 97.56 89 GLY A N 1
ATOM 702 C CA . GLY A 1 89 ? -11.599 0.243 0.655 1.00 97.56 89 GLY A CA 1
ATOM 703 C C . GLY A 1 89 ? -11.707 -0.610 1.917 1.00 97.56 89 GLY A C 1
ATOM 704 O O . GLY A 1 89 ? -12.780 -1.135 2.172 1.00 97.56 89 GLY A O 1
ATOM 705 N N . LEU A 1 90 ? -10.639 -0.741 2.713 1.00 97.50 90 LEU A N 1
ATOM 706 C CA . LEU A 1 90 ? -10.730 -1.435 3.998 1.00 97.50 90 LEU A CA 1
ATOM 707 C C . LEU A 1 90 ? -11.672 -0.669 4.935 1.00 97.50 90 LEU A C 1
ATOM 709 O O . LEU A 1 90 ? -11.430 0.506 5.230 1.00 97.50 90 LEU A O 1
ATOM 713 N N . VAL A 1 91 ? -12.708 -1.337 5.429 1.00 96.81 91 VAL A N 1
ATOM 714 C CA . VAL A 1 91 ? -13.672 -0.800 6.398 1.00 96.81 91 VAL A CA 1
ATOM 715 C C . VAL A 1 91 ? -13.383 -1.408 7.761 1.00 96.81 91 VAL A C 1
ATOM 717 O O . VAL A 1 91 ? -13.155 -2.608 7.862 1.00 96.81 91 VAL A O 1
ATOM 720 N N . TYR A 1 92 ? -13.354 -0.585 8.808 1.00 95.06 92 TYR A N 1
ATOM 721 C CA . TYR A 1 92 ? -13.185 -1.084 10.169 1.00 95.06 92 TYR A CA 1
ATOM 722 C C . TYR A 1 92 ? -14.541 -1.356 10.820 1.00 95.06 92 TYR A C 1
ATOM 724 O O . TYR A 1 92 ? -15.284 -0.417 11.107 1.00 95.06 92 TYR A O 1
ATOM 732 N N . GLU A 1 93 ? -14.828 -2.624 11.099 1.00 92.81 93 GLU A N 1
ATOM 733 C CA . GLU A 1 93 ? -16.073 -3.082 11.715 1.00 92.81 93 GLU A CA 1
ATOM 734 C C . GLU A 1 93 ? -15.751 -4.072 12.838 1.00 92.81 93 GLU A C 1
ATOM 736 O O . GLU A 1 93 ? -14.960 -4.991 12.665 1.00 92.81 93 GLU A O 1
ATOM 741 N N . ASP A 1 94 ? -16.310 -3.847 14.030 1.00 90.44 94 ASP A N 1
ATOM 742 C CA . ASP A 1 94 ? -16.224 -4.763 15.180 1.00 90.44 94 ASP A CA 1
ATOM 743 C C . ASP A 1 94 ? -14.844 -5.359 15.507 1.00 90.44 94 ASP A C 1
ATOM 745 O O . ASP A 1 94 ? -14.723 -6.501 15.948 1.00 90.44 94 ASP A O 1
ATOM 749 N N . GLY A 1 95 ? -13.782 -4.561 15.381 1.00 90.50 95 GLY A N 1
ATOM 750 C CA . GLY A 1 95 ? -12.434 -5.016 15.724 1.00 90.50 95 GLY A CA 1
ATOM 751 C C . GLY A 1 95 ? -11.578 -5.426 14.531 1.00 90.50 95 GLY A C 1
ATOM 752 O O . GLY A 1 95 ? -10.374 -5.608 14.713 1.00 90.50 95 GLY A O 1
ATOM 753 N N . VAL A 1 96 ? -12.163 -5.552 13.339 1.00 92.69 96 VAL A N 1
ATOM 754 C CA . VAL A 1 96 ? -11.514 -6.106 12.145 1.00 92.69 96 VAL A CA 1
ATOM 755 C C . VAL A 1 96 ? -11.597 -5.153 10.954 1.00 92.69 96 VAL A C 1
ATOM 757 O O . VAL A 1 96 ? -12.430 -4.252 10.925 1.00 92.69 96 VAL A O 1
ATOM 760 N N . TYR A 1 97 ? -10.711 -5.345 9.975 1.00 94.62 97 TYR A N 1
ATOM 761 C CA . TYR A 1 97 ? -10.738 -4.616 8.706 1.00 94.62 97 TYR A CA 1
ATOM 762 C C . TYR A 1 97 ? -11.251 -5.547 7.604 1.00 94.62 97 TYR A C 1
ATOM 764 O O . TYR A 1 97 ? -10.655 -6.600 7.374 1.00 94.62 97 TYR A O 1
ATOM 772 N N . VAL A 1 98 ? -12.345 -5.170 6.948 1.00 95.88 98 VAL A N 1
ATOM 773 C CA . VAL A 1 98 ? -13.081 -5.981 5.962 1.00 95.88 98 VAL A CA 1
ATOM 774 C C . VAL A 1 98 ? -13.279 -5.220 4.647 1.00 95.88 98 VAL A C 1
ATOM 776 O O . VAL A 1 98 ? -12.878 -4.062 4.539 1.00 95.88 98 VAL A O 1
ATOM 779 N N . ASP A 1 99 ? -13.826 -5.895 3.631 1.00 96.50 99 ASP A N 1
ATOM 780 C CA . ASP A 1 99 ? -14.212 -5.354 2.309 1.00 96.50 99 ASP A CA 1
ATOM 781 C C . ASP A 1 99 ? -13.101 -4.727 1.451 1.00 96.50 99 ASP A C 1
ATOM 783 O O . ASP A 1 99 ? -13.347 -4.215 0.354 1.00 96.50 99 ASP A O 1
ATOM 787 N N . GLY A 1 100 ? -11.855 -4.816 1.914 1.00 96.56 100 GLY A N 1
ATOM 788 C CA . GLY A 1 100 ? -10.697 -4.346 1.176 1.00 96.56 100 GLY A CA 1
ATOM 789 C C . GLY A 1 100 ? -10.519 -5.084 -0.149 1.00 96.56 100 GLY A C 1
ATOM 790 O O . GLY A 1 100 ? -10.687 -6.299 -0.241 1.00 96.56 100 GLY A O 1
ATOM 791 N N . LYS A 1 101 ? -10.105 -4.342 -1.171 1.00 97.25 101 LYS A N 1
ATOM 792 C CA . LYS A 1 101 ? -9.676 -4.875 -2.465 1.00 97.25 101 LYS A CA 1
ATOM 793 C C . LYS A 1 101 ? -8.163 -4.845 -2.557 1.00 97.25 101 LYS A C 1
ATOM 795 O O . LYS A 1 101 ? -7.568 -3.804 -2.264 1.00 97.25 101 LYS A O 1
ATOM 800 N N . LEU A 1 102 ? -7.565 -5.951 -2.993 1.00 95.94 102 LEU A N 1
ATOM 801 C CA . LEU A 1 102 ? -6.123 -6.091 -3.178 1.00 95.94 102 LEU A CA 1
ATOM 802 C C . LEU A 1 102 ? -5.807 -6.216 -4.669 1.00 95.94 102 LEU A C 1
ATOM 804 O O . LEU A 1 102 ? -5.993 -7.270 -5.261 1.00 95.94 102 LEU A O 1
ATOM 808 N N . TYR A 1 103 ? -5.268 -5.154 -5.255 1.00 95.44 103 TYR A N 1
ATOM 809 C CA . TYR A 1 103 ? -4.669 -5.215 -6.578 1.00 95.44 103 TYR A CA 1
ATOM 810 C C . TYR A 1 103 ? -3.344 -5.986 -6.531 1.00 95.44 103 TYR A C 1
ATOM 812 O O . TYR A 1 103 ? -2.397 -5.587 -5.848 1.00 95.44 103 TYR A O 1
ATOM 820 N N . SER A 1 104 ? -3.245 -7.064 -7.302 1.00 92.12 104 SER A N 1
ATOM 821 C CA . SER A 1 104 ? -2.008 -7.813 -7.481 1.00 92.12 104 SER A CA 1
ATOM 822 C C . SER A 1 104 ? -1.238 -7.279 -8.687 1.00 92.12 104 SER A C 1
ATOM 824 O O . SER A 1 104 ? -1.637 -7.408 -9.840 1.00 92.12 104 SER A O 1
ATOM 826 N N . ILE A 1 105 ? -0.069 -6.705 -8.415 1.00 89.75 105 ILE A N 1
ATOM 827 C CA . ILE A 1 105 ? 0.854 -6.193 -9.440 1.00 89.75 105 ILE A CA 1
ATOM 828 C C . ILE A 1 105 ? 1.452 -7.339 -10.283 1.00 89.75 105 ILE A C 1
ATOM 830 O O . ILE A 1 105 ? 1.902 -7.124 -11.408 1.00 89.75 105 ILE A O 1
ATOM 834 N N . GLN A 1 106 ? 1.478 -8.563 -9.742 1.00 87.19 106 GLN A N 1
ATOM 835 C CA . GLN A 1 106 ? 2.104 -9.719 -10.389 1.00 87.19 106 GLN A CA 1
ATOM 836 C C . GLN A 1 106 ? 1.276 -10.260 -11.560 1.00 87.19 106 GLN A C 1
ATOM 838 O O . GLN A 1 106 ? 1.846 -10.730 -12.547 1.00 87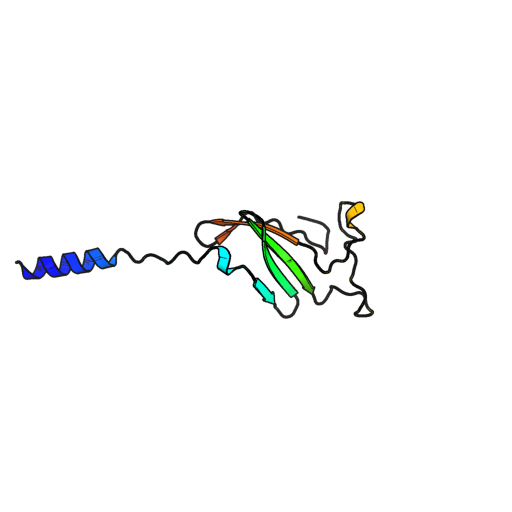.19 106 GLN A O 1
ATOM 843 N N . ASP A 1 107 ? -0.051 -10.183 -11.468 1.00 91.75 107 ASP A N 1
ATOM 844 C CA . ASP A 1 107 ? -0.978 -10.747 -12.455 1.00 91.75 107 ASP A CA 1
ATOM 845 C C . ASP A 1 107 ? -2.037 -9.754 -12.968 1.00 91.75 107 ASP A C 1
ATOM 847 O O . ASP A 1 107 ? -2.648 -10.022 -13.999 1.00 91.75 107 ASP A O 1
ATOM 851 N N . GLY A 1 108 ? -2.192 -8.586 -12.334 1.00 91.06 108 GLY A N 1
ATOM 852 C CA . GLY A 1 108 ? -3.113 -7.525 -12.746 1.00 91.06 108 GLY A CA 1
ATOM 853 C C . GLY A 1 108 ? -4.540 -7.669 -12.208 1.00 91.06 108 GLY A C 1
ATOM 854 O O . GLY A 1 108 ? -5.416 -6.912 -12.630 1.00 91.06 108 GLY A O 1
ATOM 855 N N . ASN A 1 109 ? -4.788 -8.619 -11.301 1.00 93.38 109 ASN A N 1
ATOM 856 C CA . ASN A 1 109 ? -6.119 -8.901 -10.754 1.00 93.38 109 ASN A CA 1
ATOM 857 C C . ASN A 1 109 ? -6.440 -8.062 -9.504 1.00 93.38 109 ASN A C 1
ATOM 859 O O . ASN A 1 109 ? -5.556 -7.440 -8.914 1.00 93.38 109 ASN A O 1
ATOM 863 N N . THR A 1 110 ? -7.718 -7.999 -9.110 1.00 88.94 110 THR A N 1
ATOM 864 C CA . THR A 1 110 ? -8.221 -7.306 -7.904 1.00 88.94 110 THR A CA 1
ATOM 865 C C . THR A 1 110 ? -9.353 -8.085 -7.262 1.00 88.94 110 THR A C 1
ATOM 867 O O . THR A 1 110 ? -10.168 -8.638 -8.034 1.00 88.94 110 THR A O 1
#